Protein AF-A0A8J7TW93-F1 (afdb_monomer_lite)

Structure (mmCIF, N/CA/C/O backbone):
data_AF-A0A8J7TW93-F1
#
_entry.id   AF-A0A8J7TW93-F1
#
loop_
_atom_site.group_PDB
_atom_site.id
_atom_site.type_symbol
_atom_site.label_atom_id
_atom_site.label_alt_id
_atom_site.label_comp_id
_atom_site.label_asym_id
_atom_site.label_entity_id
_atom_site.label_seq_id
_atom_site.pdbx_PDB_ins_code
_atom_site.Cartn_x
_atom_site.Cartn_y
_atom_site.Cartn_z
_atom_site.occupancy
_atom_site.B_iso_or_equiv
_atom_site.auth_seq_id
_atom_site.auth_comp_id
_atom_site.auth_asym_id
_atom_site.auth_atom_id
_atom_site.pdbx_PDB_model_num
ATOM 1 N N . MET A 1 1 ? -2.757 2.454 27.140 1.00 33.72 1 MET A N 1
ATOM 2 C CA . MET A 1 1 ? -3.191 1.210 26.472 1.00 33.72 1 MET A CA 1
ATOM 3 C C . MET A 1 1 ? -3.341 1.547 24.999 1.00 33.72 1 MET A C 1
ATOM 5 O O . MET A 1 1 ? -4.195 2.361 24.679 1.00 33.72 1 MET A O 1
ATOM 9 N N . LEU A 1 2 ? -2.437 1.078 24.134 1.00 40.47 2 LEU A N 1
ATOM 10 C CA . LEU A 1 2 ? -2.591 1.286 22.690 1.00 40.47 2 LEU A CA 1
ATOM 11 C C . LEU A 1 2 ? -3.839 0.513 22.237 1.00 40.47 2 LEU A C 1
ATOM 13 O O . LEU A 1 2 ? -4.000 -0.623 22.691 1.00 40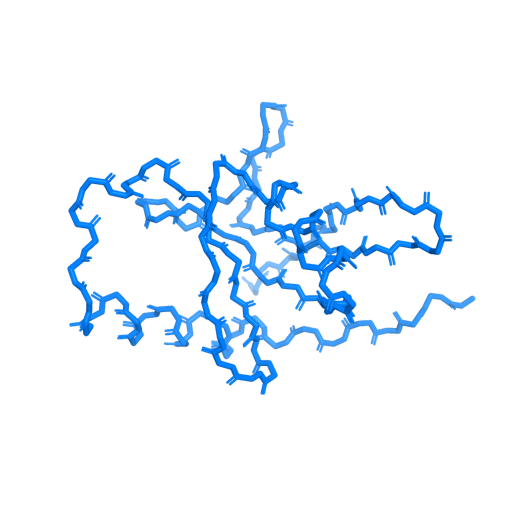.47 2 LEU A O 1
ATOM 17 N N . PRO A 1 3 ? -4.730 1.082 21.404 1.00 40.88 3 PRO A N 1
ATOM 18 C CA . PRO A 1 3 ? -5.799 0.294 20.810 1.00 40.88 3 PRO A CA 1
ATOM 19 C C . PRO A 1 3 ? -5.158 -0.878 20.063 1.00 40.88 3 PRO A C 1
ATOM 21 O O . PRO A 1 3 ? -4.228 -0.690 19.279 1.00 40.88 3 PRO A O 1
ATOM 24 N N . SER A 1 4 ? -5.613 -2.095 20.350 1.00 46.06 4 SER A N 1
ATOM 25 C CA . SER A 1 4 ? -5.199 -3.285 19.616 1.00 46.06 4 SER A CA 1
ATOM 26 C C . SER A 1 4 ? -5.717 -3.157 18.187 1.00 46.06 4 SER A C 1
ATOM 28 O O . SER A 1 4 ? -6.875 -3.451 17.902 1.00 46.06 4 SER A O 1
ATOM 30 N N . ILE A 1 5 ? -4.877 -2.640 17.295 1.00 57.09 5 ILE A N 1
ATOM 31 C CA . ILE A 1 5 ? -5.197 -2.508 15.878 1.00 57.09 5 ILE A CA 1
ATOM 32 C C . ILE A 1 5 ? -5.151 -3.907 15.274 1.00 57.09 5 ILE A C 1
ATOM 34 O O . ILE A 1 5 ? -4.083 -4.482 15.085 1.00 57.09 5 ILE A O 1
ATOM 38 N N . ASN A 1 6 ? -6.331 -4.467 15.020 1.00 63.19 6 ASN A N 1
ATOM 39 C CA . ASN A 1 6 ? -6.483 -5.750 14.351 1.00 63.19 6 ASN A CA 1
ATOM 40 C C . ASN A 1 6 ? -6.591 -5.504 12.839 1.00 63.19 6 ASN A C 1
ATOM 42 O O . ASN A 1 6 ? -7.681 -5.305 12.306 1.00 63.19 6 ASN A O 1
ATOM 46 N N . LEU A 1 7 ? -5.442 -5.417 12.166 1.00 72.00 7 LEU A N 1
ATOM 47 C CA . LEU A 1 7 ? -5.377 -5.372 10.707 1.00 72.00 7 LEU A CA 1
ATOM 48 C C . LEU A 1 7 ? -5.343 -6.810 10.175 1.00 72.00 7 LEU A C 1
ATOM 50 O O . LEU A 1 7 ? -4.364 -7.521 10.390 1.00 72.00 7 LEU A O 1
ATOM 54 N N . ASP A 1 8 ? -6.379 -7.219 9.442 1.00 84.50 8 ASP A N 1
ATOM 55 C CA . ASP A 1 8 ? -6.414 -8.525 8.776 1.00 84.50 8 ASP A CA 1
ATOM 56 C C . ASP A 1 8 ? -5.510 -8.515 7.530 1.00 84.50 8 ASP A C 1
ATOM 58 O O . ASP A 1 8 ? -5.902 -8.114 6.428 1.00 84.50 8 ASP A O 1
ATOM 62 N N . ILE A 1 9 ? -4.253 -8.916 7.728 1.00 81.25 9 ILE A N 1
ATOM 63 C CA . ILE A 1 9 ? -3.229 -8.934 6.677 1.00 81.25 9 ILE A CA 1
ATOM 64 C C . ILE A 1 9 ? -3.541 -9.961 5.600 1.00 81.25 9 ILE A C 1
ATOM 66 O O . ILE A 1 9 ? -3.309 -9.692 4.422 1.00 81.25 9 ILE A O 1
ATOM 70 N N . ASP A 1 10 ? -4.062 -11.125 5.973 1.00 85.69 10 ASP A N 1
ATOM 71 C CA . ASP A 1 10 ? -4.366 -12.170 5.001 1.00 85.69 10 ASP A CA 1
ATOM 72 C C . ASP A 1 10 ? -5.491 -11.724 4.073 1.00 85.69 10 ASP A C 1
ATOM 74 O O . ASP A 1 10 ? -5.423 -11.942 2.859 1.00 85.69 10 ASP A O 1
ATOM 78 N N . LYS A 1 11 ? -6.484 -11.007 4.606 1.00 90.12 11 LYS A N 1
ATOM 79 C CA . LYS A 1 11 ? -7.508 -10.362 3.790 1.00 90.12 11 LYS A CA 1
ATOM 80 C C . LYS A 1 11 ? -6.918 -9.287 2.878 1.00 90.12 11 LYS A C 1
ATOM 82 O O . LYS A 1 11 ? -7.219 -9.301 1.686 1.00 90.12 11 LYS A O 1
ATOM 87 N N . ALA A 1 12 ? -6.040 -8.414 3.377 1.00 87.94 12 ALA A N 1
ATOM 88 C CA . ALA A 1 12 ? -5.371 -7.407 2.544 1.00 87.94 12 ALA A CA 1
ATOM 89 C C . ALA A 1 12 ? -4.554 -8.039 1.398 1.00 87.94 12 ALA A C 1
ATOM 91 O O . ALA A 1 12 ? -4.613 -7.578 0.257 1.00 87.94 12 ALA A O 1
ATOM 92 N N . LYS A 1 13 ? -3.842 -9.140 1.668 1.00 87.94 13 LYS A N 1
ATOM 93 C CA . LYS A 1 13 ? -3.102 -9.906 0.653 1.00 87.94 13 LYS A CA 1
ATOM 94 C C . LYS A 1 13 ? -4.029 -10.482 -0.416 1.00 87.94 13 LYS A C 1
ATOM 96 O O . LYS A 1 13 ? -3.708 -10.391 -1.599 1.00 87.94 13 LYS A O 1
ATOM 101 N N . ARG A 1 14 ? -5.180 -11.040 -0.020 1.00 93.62 14 ARG A N 1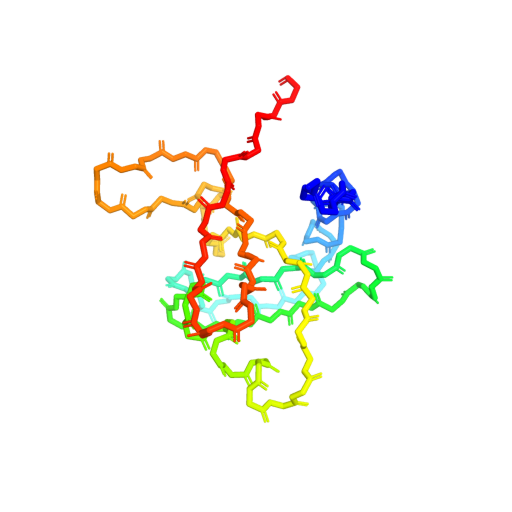
ATOM 102 C CA . ARG A 1 14 ? -6.191 -11.559 -0.959 1.00 93.62 14 ARG A CA 1
ATOM 103 C C . ARG A 1 14 ? -6.773 -10.451 -1.835 1.00 93.62 14 ARG A C 1
ATOM 105 O O . ARG A 1 14 ? -6.833 -10.635 -3.045 1.00 93.62 14 ARG A O 1
ATOM 112 N N . ILE A 1 15 ? -7.122 -9.306 -1.241 1.00 95.06 15 ILE A N 1
ATOM 113 C CA . ILE A 1 15 ? -7.614 -8.124 -1.968 1.00 95.06 15 ILE A CA 1
ATOM 114 C C . ILE A 1 15 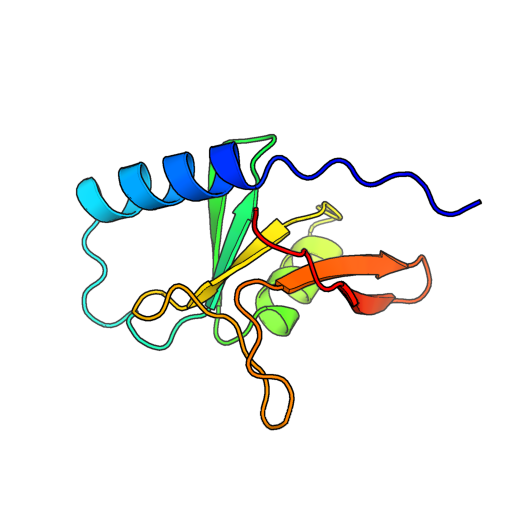? -6.597 -7.690 -3.021 1.00 95.06 15 ILE A C 1
ATOM 116 O O . ILE A 1 15 ? -6.954 -7.495 -4.178 1.00 95.06 15 ILE A O 1
ATOM 120 N N . TRP A 1 16 ? -5.319 -7.587 -2.650 1.00 94.25 16 TRP A N 1
ATOM 121 C CA . TRP A 1 16 ? -4.287 -7.218 -3.612 1.00 94.25 16 TRP A CA 1
ATOM 122 C C . TRP A 1 16 ? -4.124 -8.254 -4.730 1.00 94.25 16 TRP A C 1
ATOM 124 O O . TRP A 1 16 ? -4.064 -7.880 -5.896 1.00 94.25 16 TRP A O 1
ATOM 134 N N . ALA A 1 17 ? -4.086 -9.548 -4.400 1.00 93.56 17 ALA A N 1
ATOM 135 C CA . ALA A 1 17 ? -3.968 -10.608 -5.403 1.00 93.56 17 ALA A CA 1
ATOM 136 C C . ALA A 1 17 ? -5.151 -10.611 -6.389 1.00 93.56 17 ALA A C 1
ATOM 138 O O . ALA A 1 17 ? -5.000 -10.954 -7.558 1.00 93.56 17 ALA A O 1
ATOM 139 N N . GLU A 1 18 ? -6.344 -10.236 -5.934 1.00 96.44 18 GLU A N 1
ATOM 140 C CA . GLU A 1 18 ? -7.496 -10.028 -6.806 1.00 96.44 18 GLU A CA 1
ATOM 141 C C . GLU A 1 18 ? -7.362 -8.756 -7.650 1.00 96.44 18 GLU A C 1
ATOM 143 O O . GLU A 1 18 ? -7.587 -8.810 -8.857 1.00 96.44 18 GLU A O 1
ATOM 148 N N . TYR A 1 19 ? -6.932 -7.645 -7.049 1.00 95.88 19 TYR A N 1
ATOM 149 C CA . TYR A 1 19 ? -6.713 -6.383 -7.752 1.00 95.88 19 TYR A CA 1
ATOM 150 C C . TYR A 1 19 ? -5.707 -6.542 -8.898 1.00 95.88 19 TYR A C 1
ATOM 152 O O . TYR A 1 19 ? -6.007 -6.151 -10.022 1.00 95.88 19 TYR A O 1
ATOM 160 N N . GLU A 1 20 ? -4.562 -7.172 -8.626 1.00 94.25 20 GLU A N 1
ATOM 161 C CA . GLU A 1 20 ? -3.477 -7.408 -9.587 1.00 94.25 20 GLU A CA 1
ATOM 162 C C . GLU A 1 20 ? -3.925 -8.262 -10.781 1.00 94.25 20 GLU A C 1
ATOM 164 O O . GLU A 1 20 ? -3.508 -8.014 -11.906 1.00 94.25 20 GLU A O 1
ATOM 169 N N . ARG A 1 21 ? -4.825 -9.231 -10.572 1.00 94.56 21 ARG A N 1
ATOM 170 C CA . ARG A 1 21 ? -5.363 -10.058 -11.668 1.00 94.56 21 ARG A CA 1
ATOM 171 C C . ARG A 1 21 ? -6.343 -9.315 -12.570 1.00 94.56 21 ARG A C 1
ATOM 173 O O . ARG A 1 21 ? -6.512 -9.706 -13.720 1.00 94.56 21 ARG A O 1
ATOM 180 N N . ASN A 1 22 ? -7.007 -8.291 -12.041 1.00 96.56 22 ASN A N 1
ATOM 181 C CA . ASN A 1 22 ? -8.123 -7.621 -12.707 1.00 96.56 22 ASN A CA 1
ATOM 182 C C . ASN A 1 22 ? -7.760 -6.239 -13.274 1.00 96.56 22 ASN A C 1
ATOM 184 O O . ASN A 1 22 ? -8.600 -5.622 -13.925 1.00 96.56 22 ASN A O 1
ATOM 188 N N . HIS A 1 23 ? -6.546 -5.741 -13.027 1.00 94.12 23 HIS A N 1
ATOM 189 C CA . HIS A 1 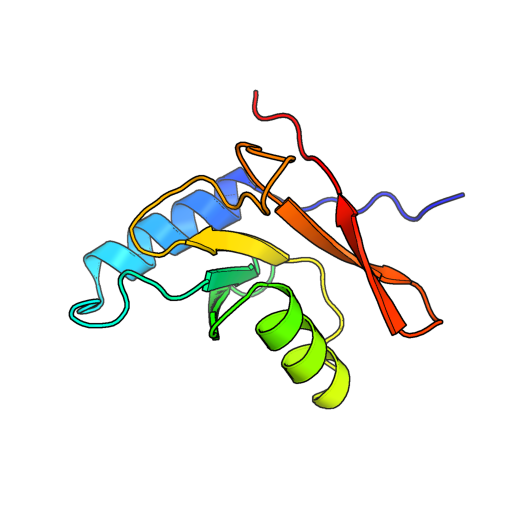23 ? -6.119 -4.405 -13.439 1.00 94.12 23 HIS A CA 1
ATOM 190 C C . HIS A 1 23 ? -4.770 -4.449 -14.147 1.00 94.12 23 HIS A C 1
ATOM 192 O O . HIS A 1 23 ? -3.863 -5.167 -13.734 1.00 94.12 23 HIS A O 1
ATOM 198 N N . ASP A 1 24 ? -4.625 -3.620 -15.178 1.00 94.00 24 ASP A N 1
ATOM 199 C CA . ASP A 1 24 ? -3.322 -3.347 -15.775 1.00 94.00 24 ASP A CA 1
ATOM 200 C C . ASP A 1 24 ? -2.507 -2.436 -14.842 1.00 94.00 24 ASP A C 1
ATOM 202 O O . ASP A 1 24 ? -2.963 -1.363 -14.433 1.00 94.00 24 ASP A O 1
ATOM 206 N N . LEU A 1 25 ? -1.313 -2.895 -14.471 1.00 94.06 25 LEU A N 1
ATOM 207 C CA . LEU A 1 25 ? -0.390 -2.202 -13.569 1.00 94.06 25 LEU A CA 1
ATOM 208 C C . LEU A 1 25 ? 0.873 -1.708 -14.286 1.00 94.06 25 LEU A C 1
ATOM 210 O O . LEU A 1 25 ? 1.800 -1.242 -13.617 1.00 94.06 25 LEU A O 1
ATOM 214 N N . ALA A 1 26 ? 0.918 -1.798 -15.617 1.00 93.31 26 ALA A N 1
ATOM 215 C CA . ALA A 1 26 ? 2.038 -1.303 -16.401 1.00 93.31 26 ALA A CA 1
ATOM 216 C C . ALA A 1 26 ? 2.303 0.188 -16.115 1.00 93.31 26 ALA A C 1
ATOM 218 O O . ALA A 1 26 ? 1.390 1.016 -16.096 1.00 93.31 26 ALA A O 1
ATOM 219 N N . GLY A 1 27 ? 3.567 0.534 -15.868 1.00 92.94 27 GLY A N 1
ATOM 220 C CA . GLY A 1 27 ? 4.002 1.895 -15.539 1.00 92.94 27 GLY A CA 1
ATOM 221 C C . GLY A 1 27 ? 3.831 2.289 -14.068 1.00 92.94 27 GLY A C 1
ATOM 222 O O . GLY A 1 27 ? 4.171 3.414 -13.700 1.00 92.94 27 GLY A O 1
ATOM 223 N N . ARG A 1 28 ? 3.319 1.392 -13.215 1.00 92.75 28 ARG A N 1
ATOM 224 C CA . ARG A 1 28 ? 3.099 1.634 -11.775 1.00 92.75 28 ARG A CA 1
ATOM 225 C C . ARG A 1 28 ? 4.036 0.829 -10.886 1.00 92.75 28 ARG A C 1
ATOM 227 O O . ARG A 1 28 ? 3.853 0.776 -9.675 1.00 92.75 28 ARG A O 1
ATOM 234 N N . GLU A 1 29 ? 5.049 0.194 -11.460 1.00 90.81 29 GLU A N 1
ATOM 235 C CA . GLU A 1 29 ? 5.900 -0.794 -10.797 1.00 90.81 29 GLU A CA 1
ATOM 236 C C . GLU A 1 29 ? 6.616 -0.216 -9.572 1.00 90.81 29 GLU A C 1
ATOM 238 O O . GLU A 1 29 ? 6.836 -0.925 -8.593 1.00 90.81 29 GLU A O 1
ATOM 243 N N . SER A 1 30 ? 6.943 1.079 -9.621 1.00 88.94 30 SER A N 1
ATOM 244 C CA . SER A 1 30 ? 7.619 1.809 -8.542 1.00 88.94 30 SER A CA 1
ATOM 245 C C . SER A 1 30 ? 6.662 2.518 -7.577 1.00 88.94 30 SER A C 1
ATOM 247 O O . SER A 1 30 ? 7.118 3.280 -6.728 1.00 88.94 30 SER A O 1
ATOM 249 N N . GLU A 1 31 ? 5.347 2.314 -7.690 1.00 93.06 31 GLU A N 1
ATOM 250 C CA . GLU A 1 31 ? 4.377 2.913 -6.773 1.00 93.06 31 GLU A CA 1
ATOM 251 C C . GLU A 1 31 ? 4.206 2.070 -5.505 1.00 93.06 31 GLU A C 1
ATOM 253 O O . GLU A 1 31 ? 4.192 0.833 -5.515 1.00 93.06 31 GLU A O 1
ATOM 258 N N . ALA A 1 32 ? 4.058 2.764 -4.381 1.00 91.06 32 ALA A N 1
ATOM 259 C CA . ALA A 1 32 ? 3.584 2.179 -3.146 1.00 91.06 32 ALA A CA 1
ATOM 260 C C . ALA A 1 32 ? 2.083 1.918 -3.254 1.00 91.06 32 ALA A C 1
ATOM 262 O O . ALA A 1 32 ? 1.338 2.695 -3.855 1.00 91.06 32 ALA A O 1
ATOM 263 N N . VAL A 1 33 ? 1.641 0.862 -2.587 1.00 92.88 33 VAL A N 1
ATOM 264 C CA . VAL A 1 33 ? 0.244 0.466 -2.490 1.00 92.88 33 VAL A CA 1
ATOM 265 C C . VAL A 1 33 ? -0.134 0.388 -1.024 1.00 92.88 33 VAL A C 1
ATOM 267 O O . VAL A 1 33 ? 0.549 -0.287 -0.259 1.00 92.88 33 VAL A O 1
ATOM 270 N N . GLY A 1 34 ? -1.215 1.055 -0.637 1.00 91.75 34 GLY A N 1
ATOM 271 C CA . GLY A 1 34 ? -1.892 0.867 0.640 1.00 91.75 34 GLY A CA 1
ATOM 272 C C . GLY A 1 34 ? -3.206 0.129 0.414 1.00 91.75 34 GLY A C 1
ATOM 273 O O . GLY A 1 34 ? -4.029 0.587 -0.372 1.00 91.75 34 GLY A O 1
ATOM 274 N N . ILE A 1 35 ? -3.404 -0.999 1.088 1.00 92.06 35 ILE A N 1
ATOM 275 C CA . ILE A 1 35 ? -4.624 -1.806 1.001 1.00 92.06 35 ILE A CA 1
ATOM 276 C C . ILE A 1 35 ? -5.384 -1.717 2.319 1.00 92.06 35 ILE A C 1
ATOM 278 O O . ILE A 1 35 ? -4.811 -1.952 3.387 1.00 92.06 35 ILE A O 1
ATOM 282 N N . ASP A 1 36 ? -6.675 -1.406 2.229 1.00 90.62 36 ASP A N 1
ATOM 283 C CA . ASP A 1 36 ? -7.592 -1.437 3.362 1.00 90.62 36 ASP A CA 1
ATOM 284 C C . ASP A 1 36 ? -8.344 -2.780 3.417 1.00 90.62 36 ASP A C 1
ATOM 286 O O . ASP A 1 36 ? -9.238 -3.017 2.599 1.00 90.62 36 ASP A O 1
ATOM 290 N N . PRO A 1 37 ? -8.050 -3.668 4.384 1.00 88.19 37 PRO A N 1
ATOM 291 C CA . PRO A 1 37 ? -8.783 -4.920 4.526 1.00 88.19 37 PRO A CA 1
ATOM 292 C C . PRO A 1 37 ? -10.230 -4.738 5.008 1.00 88.19 37 PRO A C 1
ATOM 294 O O . PRO A 1 37 ? -11.038 -5.657 4.849 1.00 88.19 37 PRO A O 1
ATOM 297 N N . ALA A 1 38 ? -10.590 -3.597 5.600 1.00 88.38 38 ALA A N 1
ATOM 298 C CA . ALA A 1 38 ? -11.955 -3.339 6.044 1.00 88.38 38 ALA A CA 1
AT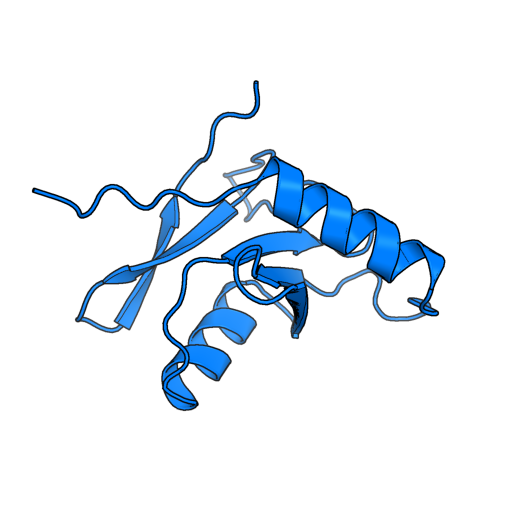OM 299 C C . ALA A 1 38 ? -12.881 -3.073 4.852 1.00 88.38 38 ALA A C 1
ATOM 301 O O . ALA A 1 38 ? -13.954 -3.674 4.778 1.00 88.38 38 ALA A O 1
ATOM 302 N N . THR A 1 39 ? -12.454 -2.232 3.905 1.00 91.06 39 THR A N 1
ATOM 303 C CA . THR A 1 39 ? -13.288 -1.812 2.765 1.00 91.06 39 THR A CA 1
ATOM 304 C C . THR A 1 39 ? -12.953 -2.495 1.444 1.00 91.06 39 THR A C 1
ATOM 306 O O . THR A 1 39 ? -13.789 -2.491 0.546 1.00 91.06 39 THR A O 1
ATOM 309 N N . GLY A 1 40 ? -11.765 -3.087 1.305 1.00 92.25 40 GLY A N 1
ATOM 310 C CA . GLY A 1 40 ? -11.285 -3.618 0.027 1.00 92.25 40 GLY A CA 1
ATOM 311 C C . GLY A 1 40 ? -10.637 -2.570 -0.880 1.00 92.25 40 GLY A C 1
ATOM 312 O O . GLY A 1 40 ? -10.277 -2.883 -2.011 1.00 92.25 40 GLY A O 1
ATOM 313 N N . GLU A 1 41 ? -10.485 -1.331 -0.416 1.00 94.44 4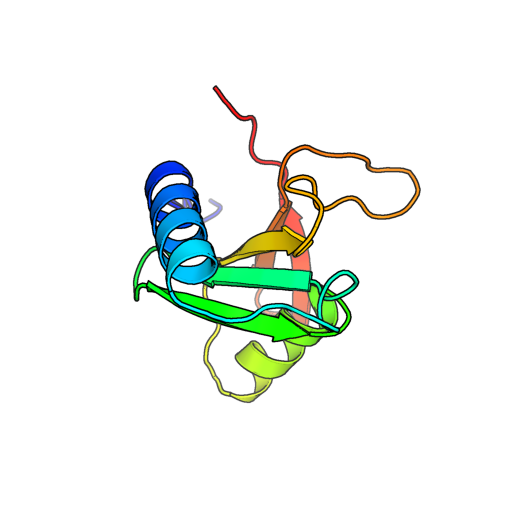1 GLU A N 1
ATOM 314 C CA . GLU A 1 41 ? -9.929 -0.254 -1.231 1.00 94.44 41 GLU A CA 1
ATOM 315 C C . GLU A 1 41 ? -8.409 -0.364 -1.383 1.00 94.44 41 GLU A C 1
ATOM 317 O O . GLU A 1 41 ? -7.685 -0.747 -0.459 1.00 94.44 41 GLU A O 1
ATOM 322 N N . VAL A 1 42 ? -7.932 0.028 -2.565 1.00 95.12 42 VAL A N 1
ATOM 323 C CA . VAL A 1 42 ? -6.519 0.018 -2.941 1.00 95.12 42 VAL A CA 1
ATOM 324 C C . VAL A 1 42 ? -6.099 1.437 -3.301 1.00 95.12 42 VAL A C 1
ATOM 326 O O . VAL A 1 42 ? -6.674 2.076 -4.181 1.00 95.12 42 VAL A O 1
ATOM 329 N N . PHE A 1 43 ? -5.079 1.934 -2.613 1.00 94.19 43 PHE A N 1
ATOM 330 C CA . PHE A 1 43 ? -4.549 3.278 -2.786 1.00 94.19 43 PHE A CA 1
ATOM 331 C C . PHE A 1 43 ? -3.133 3.216 -3.312 1.00 94.19 43 PHE A C 1
ATOM 333 O O . PHE A 1 43 ? -2.314 2.459 -2.804 1.00 94.19 43 PHE A O 1
ATOM 340 N N . PHE A 1 44 ? -2.823 4.095 -4.252 1.00 94.94 44 PHE A N 1
ATOM 341 C CA . PHE A 1 44 ? -1.484 4.216 -4.803 1.00 94.94 44 PHE A CA 1
ATOM 342 C C . PHE A 1 44 ? -0.862 5.570 -4.489 1.00 94.94 44 PHE A C 1
ATOM 344 O O . PHE A 1 44 ? -1.579 6.563 -4.280 1.00 94.94 44 PHE A O 1
ATOM 351 N N . GLY A 1 45 ? 0.467 5.604 -4.485 1.00 91.69 45 GLY A N 1
ATOM 352 C CA . GLY A 1 45 ? 1.258 6.823 -4.406 1.00 91.69 45 GLY A CA 1
ATOM 353 C C . GLY A 1 45 ? 2.757 6.545 -4.401 1.00 91.69 45 GLY A C 1
ATOM 354 O O . GLY A 1 45 ? 3.195 5.406 -4.320 1.00 91.69 45 GLY A O 1
ATOM 355 N N . GLU A 1 46 ? 3.561 7.604 -4.422 1.00 90.12 46 GLU A N 1
ATOM 356 C CA . GLU A 1 46 ? 5.032 7.512 -4.452 1.00 90.12 46 GLU A CA 1
ATOM 357 C C . GLU A 1 46 ? 5.631 6.860 -3.192 1.00 90.12 46 GLU A C 1
ATOM 359 O O . GLU A 1 46 ? 6.770 6.399 -3.184 1.00 90.12 46 GLU A O 1
ATOM 364 N N . SER A 1 47 ? 4.885 6.858 -2.085 1.00 85.56 47 SER A N 1
ATOM 365 C CA . SER A 1 47 ? 5.275 6.209 -0.835 1.00 85.56 47 SER A CA 1
ATOM 366 C C . SER A 1 47 ? 4.066 5.978 0.074 1.00 85.56 47 SER A C 1
ATOM 368 O O . SER A 1 47 ? 3.061 6.685 -0.017 1.00 85.56 47 SER A O 1
ATOM 370 N N . ALA A 1 48 ? 4.199 5.069 1.041 1.00 81.38 48 ALA A N 1
ATOM 371 C CA . ALA A 1 48 ? 3.243 4.887 2.132 1.00 81.38 48 ALA A CA 1
ATOM 372 C C . ALA A 1 48 ? 2.937 6.209 2.857 1.00 81.38 48 ALA A C 1
ATOM 374 O O . ALA A 1 48 ? 1.781 6.504 3.135 1.00 81.38 48 ALA A O 1
ATOM 375 N N . LYS A 1 49 ? 3.949 7.063 3.084 1.00 81.44 49 LYS A N 1
ATOM 376 C CA . LYS A 1 49 ? 3.750 8.383 3.703 1.00 81.44 49 LYS A CA 1
ATOM 377 C C . LYS A 1 49 ? 2.863 9.285 2.843 1.00 81.44 49 LYS A C 1
ATOM 379 O O . LYS A 1 49 ? 1.991 9.953 3.388 1.00 81.44 49 LYS A O 1
ATOM 384 N N . ALA A 1 50 ? 3.078 9.315 1.527 1.00 85.19 50 ALA A N 1
ATOM 385 C CA . ALA A 1 50 ? 2.253 10.109 0.618 1.00 85.19 50 ALA A CA 1
ATOM 386 C C . ALA A 1 50 ? 0.789 9.639 0.641 1.00 85.19 50 ALA A C 1
ATOM 388 O O . ALA A 1 50 ? -0.118 10.464 0.738 1.00 85.19 50 ALA A O 1
ATOM 389 N N . ILE A 1 51 ? 0.569 8.319 0.643 1.00 87.94 51 ILE A N 1
ATOM 390 C CA . ILE A 1 51 ? -0.764 7.714 0.748 1.00 87.94 51 ILE A CA 1
ATOM 391 C C . ILE A 1 51 ? -1.426 8.086 2.078 1.00 87.94 51 ILE A C 1
ATOM 393 O O . ILE A 1 51 ? -2.530 8.627 2.074 1.00 87.94 51 ILE A O 1
ATOM 397 N N . THR A 1 52 ? -0.753 7.858 3.210 1.00 82.06 52 THR A N 1
ATOM 398 C CA . THR A 1 52 ? -1.313 8.152 4.536 1.00 82.06 52 THR A CA 1
ATOM 399 C C . THR A 1 52 ? -1.615 9.637 4.701 1.00 82.06 52 THR A C 1
ATOM 401 O O . THR A 1 52 ? -2.705 9.983 5.139 1.00 82.06 52 THR A O 1
ATOM 404 N N . LEU A 1 53 ? -0.703 10.533 4.304 1.00 82.12 53 LEU A N 1
ATOM 405 C CA . LEU A 1 53 ? -0.938 11.978 4.400 1.00 82.12 53 LEU A CA 1
ATOM 406 C C . LEU A 1 53 ? -2.123 12.430 3.547 1.00 82.12 53 LEU A C 1
ATOM 408 O O . LEU A 1 53 ? -2.891 13.285 3.989 1.00 82.12 53 LEU A O 1
ATOM 412 N N . ARG A 1 54 ? -2.288 11.866 2.344 1.00 88.19 54 ARG A N 1
ATOM 413 C CA . ARG A 1 54 ? -3.470 12.129 1.516 1.00 88.19 54 ARG A CA 1
ATOM 414 C C . ARG A 1 54 ? -4.741 11.686 2.242 1.00 88.19 54 ARG A C 1
ATOM 416 O O . ARG A 1 54 ? -5.649 12.491 2.405 1.00 88.19 54 ARG A O 1
ATOM 423 N N . LEU A 1 55 ? -4.780 10.452 2.737 1.00 85.25 55 LEU A N 1
ATOM 424 C CA . LEU A 1 55 ? -5.965 9.902 3.399 1.00 85.25 55 LEU A CA 1
ATOM 425 C C . LEU A 1 55 ? -6.317 10.630 4.698 1.00 85.25 55 LEU A C 1
ATOM 427 O O . LEU A 1 55 ? -7.491 10.873 4.957 1.00 85.25 55 LEU A O 1
ATOM 431 N N . VAL A 1 56 ? -5.327 11.049 5.486 1.00 82.50 56 VAL A N 1
ATOM 432 C CA . VAL A 1 56 ? -5.556 11.872 6.684 1.00 82.50 56 VAL A CA 1
ATOM 433 C C . VAL A 1 56 ? -6.197 13.211 6.313 1.00 82.50 56 VAL A C 1
ATOM 435 O O . VAL A 1 56 ? -7.165 13.614 6.953 1.00 82.50 56 VAL A O 1
ATOM 438 N N . ARG A 1 57 ? -5.725 13.877 5.250 1.00 83.44 57 ARG A N 1
ATOM 439 C CA . ARG A 1 57 ? -6.338 15.126 4.753 1.00 83.44 57 ARG A CA 1
ATOM 440 C C . ARG A 1 57 ? -7.778 14.929 4.279 1.00 83.44 57 ARG A C 1
ATOM 442 O O . ARG A 1 57 ? -8.579 15.846 4.397 1.00 83.44 57 ARG A O 1
ATOM 449 N N . GLU A 1 58 ? -8.107 13.740 3.783 1.00 86.69 58 GLU A N 1
ATOM 450 C CA . GLU A 1 58 ? -9.466 13.342 3.396 1.00 86.69 58 GLU A CA 1
ATOM 451 C C . GLU A 1 58 ? -10.330 12.888 4.592 1.00 86.69 58 GLU A C 1
ATOM 453 O O . GLU A 1 58 ? -11.468 12.464 4.403 1.00 86.69 58 GLU A O 1
ATOM 458 N N . GLY A 1 59 ? -9.811 12.930 5.826 1.00 82.62 59 GLY A N 1
ATOM 459 C CA . GLY A 1 59 ? -10.514 12.446 7.020 1.00 82.62 59 GLY A CA 1
ATOM 460 C C . GLY A 1 59 ? -10.602 10.917 7.114 1.00 82.62 59 GLY A C 1
ATOM 461 O O . GLY A 1 59 ? -11.365 10.379 7.912 1.00 82.62 59 GLY A O 1
ATOM 462 N N . ARG A 1 60 ? -9.820 10.189 6.312 1.00 82.75 60 ARG A N 1
ATOM 463 C CA . ARG A 1 60 ? -9.821 8.723 6.196 1.00 82.75 60 ARG A CA 1
ATOM 464 C C . ARG A 1 60 ? -8.656 8.111 6.970 1.00 82.75 60 ARG A C 1
ATOM 466 O O . ARG A 1 60 ? -7.835 7.391 6.407 1.00 82.75 60 ARG A O 1
ATOM 473 N N . ASN A 1 61 ? -8.585 8.394 8.267 1.00 75.06 61 ASN A N 1
ATOM 474 C CA . ASN A 1 61 ? -7.539 7.850 9.128 1.00 75.06 61 ASN A CA 1
ATOM 475 C C . ASN A 1 61 ? -7.848 6.393 9.506 1.00 75.06 61 ASN A C 1
ATOM 477 O O . ASN A 1 61 ? -8.663 6.129 10.389 1.00 75.06 61 ASN A O 1
ATOM 481 N N . ARG A 1 62 ? -7.233 5.444 8.798 1.00 75.25 62 ARG A N 1
ATOM 482 C CA . ARG A 1 62 ? -7.447 4.009 8.996 1.00 75.25 62 ARG A CA 1
ATOM 483 C C . ARG A 1 62 ? -6.153 3.223 8.760 1.00 75.25 62 ARG A C 1
ATOM 485 O O . ARG A 1 62 ? -5.321 3.662 7.964 1.00 75.25 62 ARG A O 1
ATOM 492 N N . PRO A 1 63 ? -5.977 2.075 9.431 1.00 78.12 63 PRO A N 1
ATOM 493 C CA . PRO A 1 63 ? -4.790 1.253 9.262 1.00 78.12 63 PRO A CA 1
ATOM 494 C C . PRO A 1 63 ? -4.781 0.612 7.868 1.00 78.12 63 PRO A C 1
ATOM 496 O O . PRO A 1 63 ? -5.779 0.044 7.431 1.00 78.12 63 PRO A O 1
ATOM 499 N N . LEU A 1 64 ? -3.643 0.697 7.180 1.00 83.56 64 LEU A N 1
ATOM 500 C CA . LEU A 1 64 ? -3.447 0.123 5.848 1.00 83.56 64 LEU A CA 1
ATOM 501 C C . LEU A 1 64 ? -2.260 -0.833 5.829 1.00 83.56 64 LEU A C 1
ATOM 503 O O . LEU A 1 64 ? -1.232 -0.579 6.459 1.00 83.56 64 LEU A O 1
ATOM 507 N N . TYR A 1 65 ? -2.386 -1.888 5.034 1.00 85.56 65 TYR A N 1
ATOM 508 C CA . TYR A 1 65 ? -1.285 -2.775 4.681 1.00 85.56 65 TYR A CA 1
ATOM 509 C C . TYR A 1 65 ? -0.520 -2.203 3.483 1.00 85.56 65 TYR A C 1
ATOM 511 O O . TYR A 1 65 ? -1.126 -1.967 2.437 1.00 85.56 65 TYR A O 1
ATOM 519 N N . PHE A 1 66 ? 0.796 -1.998 3.616 1.00 86.44 66 PHE A N 1
ATOM 520 C CA . PHE A 1 66 ? 1.623 -1.454 2.536 1.00 86.44 66 PHE A CA 1
ATOM 521 C C . PHE A 1 66 ? 2.541 -2.481 1.870 1.00 86.44 66 PHE A C 1
ATOM 523 O O . PHE A 1 66 ? 3.193 -3.282 2.544 1.00 86.44 66 PHE A O 1
ATOM 530 N N . ARG A 1 67 ? 2.644 -2.375 0.541 1.00 88.31 67 ARG A N 1
ATOM 531 C CA . ARG A 1 67 ? 3.606 -3.068 -0.340 1.00 88.31 67 ARG A CA 1
ATOM 532 C C . ARG A 1 67 ? 4.000 -2.165 -1.511 1.00 88.31 67 ARG A C 1
ATOM 534 O O . ARG A 1 67 ? 3.357 -1.142 -1.728 1.00 88.31 67 ARG A O 1
ATOM 541 N N . TRP A 1 68 ? 5.031 -2.520 -2.269 1.00 88.56 68 TRP A N 1
ATOM 542 C CA . TRP A 1 68 ? 5.208 -1.963 -3.615 1.00 88.56 68 TRP A CA 1
ATOM 543 C C . TRP A 1 68 ? 4.373 -2.768 -4.610 1.00 88.56 68 TRP A C 1
ATOM 545 O O . TRP A 1 68 ? 4.026 -3.927 -4.350 1.00 88.56 68 TRP A O 1
ATOM 555 N N . VAL A 1 69 ? 4.068 -2.179 -5.763 1.00 89.69 69 VAL A N 1
ATOM 556 C CA . VAL A 1 69 ? 3.397 -2.898 -6.854 1.00 89.69 69 VAL A CA 1
ATOM 557 C C . VAL A 1 69 ? 4.209 -4.136 -7.246 1.00 89.69 69 VAL A C 1
ATOM 559 O O . VAL A 1 69 ? 3.727 -5.259 -7.103 1.00 89.69 69 VAL A O 1
ATOM 562 N N . ASN A 1 70 ? 5.477 -3.952 -7.617 1.00 87.12 70 ASN A N 1
ATOM 563 C CA . ASN A 1 70 ? 6.347 -5.035 -8.086 1.00 87.12 70 ASN A CA 1
ATOM 564 C C . ASN A 1 70 ? 7.062 -5.823 -6.973 1.00 87.12 70 ASN A C 1
ATOM 566 O O . ASN A 1 70 ? 7.757 -6.796 -7.261 1.00 87.12 70 ASN A O 1
ATOM 570 N N . ASN A 1 71 ? 6.932 -5.406 -5.710 1.00 80.19 71 ASN A N 1
ATOM 571 C CA . ASN A 1 71 ? 7.615 -6.038 -4.589 1.00 80.19 71 ASN A CA 1
ATOM 572 C C . ASN A 1 71 ? 6.672 -6.139 -3.378 1.00 80.19 71 ASN A C 1
ATOM 574 O O . ASN A 1 71 ? 6.240 -5.111 -2.848 1.00 80.19 71 ASN A O 1
ATOM 578 N N . PRO A 1 72 ? 6.361 -7.356 -2.892 1.00 74.75 72 PRO A N 1
ATOM 579 C CA . PRO A 1 72 ? 5.482 -7.534 -1.736 1.00 74.75 72 PRO A CA 1
ATOM 580 C C . PRO A 1 72 ? 6.047 -6.927 -0.440 1.00 74.75 72 PRO A C 1
ATOM 582 O O . PRO A 1 72 ? 5.296 -6.765 0.521 1.00 74.75 72 PRO A O 1
ATOM 585 N N . ILE A 1 73 ? 7.339 -6.578 -0.428 1.00 68.06 73 ILE A N 1
ATOM 586 C CA . ILE A 1 73 ? 8.082 -6.047 0.712 1.00 68.06 73 ILE A CA 1
ATOM 587 C C . ILE A 1 73 ? 8.148 -4.524 0.656 1.00 68.06 73 ILE A C 1
ATOM 589 O O . ILE A 1 73 ? 8.859 -3.961 -0.174 1.00 68.06 73 ILE A O 1
ATOM 593 N N . TYR A 1 74 ? 7.484 -3.839 1.591 1.00 65.75 74 TYR A N 1
ATOM 594 C CA . TYR A 1 74 ? 7.614 -2.387 1.743 1.00 65.75 74 TYR A CA 1
ATOM 595 C C . TYR A 1 74 ? 8.721 -2.020 2.742 1.00 65.75 74 TYR A C 1
ATOM 597 O O . TYR A 1 74 ? 8.489 -1.905 3.947 1.00 65.75 74 TYR A O 1
ATOM 605 N N . GLY A 1 75 ? 9.939 -1.806 2.239 1.00 57.88 75 GLY A N 1
ATOM 606 C CA . GLY A 1 75 ? 11.080 -1.350 3.039 1.00 57.88 75 GLY A CA 1
ATOM 607 C C . GLY A 1 75 ? 11.489 0.100 2.760 1.00 57.88 75 GLY A C 1
ATOM 608 O O . GLY A 1 75 ? 11.523 0.534 1.611 1.00 57.88 75 GLY A O 1
ATOM 609 N N . ARG A 1 76 ? 11.876 0.848 3.802 1.00 47.78 76 ARG A N 1
ATOM 610 C CA . ARG A 1 76 ? 12.666 2.095 3.672 1.00 47.78 76 ARG A CA 1
ATOM 611 C C . ARG A 1 76 ? 14.139 1.749 3.922 1.00 47.78 76 ARG A C 1
ATOM 613 O O . ARG A 1 76 ? 14.410 0.838 4.696 1.00 47.78 76 ARG A O 1
ATOM 620 N N . LYS A 1 77 ? 15.097 2.456 3.303 1.00 39.22 77 LYS A N 1
ATOM 621 C CA . LYS A 1 77 ? 16.553 2.245 3.494 1.00 39.22 77 LYS A CA 1
ATOM 622 C C . LYS A 1 77 ? 16.897 2.018 4.982 1.00 39.22 77 LYS A C 1
ATOM 624 O O . LYS A 1 77 ? 16.608 2.879 5.807 1.00 39.22 77 LYS A O 1
ATOM 629 N N . GLY A 1 78 ? 17.483 0.858 5.303 1.00 41.69 78 GLY A N 1
ATOM 630 C CA . GLY A 1 78 ? 17.823 0.425 6.672 1.00 41.69 78 GLY A CA 1
ATOM 631 C C . GLY A 1 78 ? 16.760 -0.421 7.394 1.00 41.69 78 GLY A C 1
ATOM 632 O O . GLY A 1 78 ? 17.032 -0.953 8.464 1.00 41.69 78 GLY A O 1
ATOM 633 N N . LEU A 1 79 ? 15.567 -0.579 6.815 1.00 44.28 79 LEU A N 1
ATOM 634 C CA . LEU A 1 79 ? 14.441 -1.362 7.331 1.00 44.28 79 LEU A CA 1
ATOM 635 C C . LEU A 1 79 ? 13.793 -2.114 6.155 1.00 44.28 79 LEU A C 1
ATOM 637 O O . LEU A 1 79 ? 12.692 -1.778 5.724 1.00 44.28 79 LEU A O 1
ATOM 641 N N . LEU A 1 80 ? 14.500 -3.105 5.601 1.00 40.34 80 LEU A N 1
ATOM 642 C CA . LEU A 1 80 ? 13.889 -4.119 4.734 1.00 40.34 80 LEU A CA 1
ATOM 643 C C . LEU A 1 80 ? 12.971 -4.964 5.625 1.00 40.34 80 LEU A C 1
ATOM 645 O O . LEU A 1 80 ? 13.453 -5.596 6.564 1.00 40.34 80 LEU A O 1
ATOM 649 N N . LYS A 1 81 ? 11.656 -4.893 5.418 1.00 54.12 81 LYS A N 1
ATOM 650 C CA . LYS A 1 81 ? 10.674 -5.597 6.249 1.00 54.12 81 LYS A CA 1
ATOM 651 C C . LYS A 1 81 ? 9.539 -6.088 5.385 1.00 54.12 81 LYS A C 1
ATOM 653 O O . LYS A 1 81 ? 9.055 -5.324 4.554 1.00 54.12 81 LYS A O 1
ATOM 658 N N . ASP A 1 82 ? 9.118 -7.322 5.642 1.00 47.53 82 ASP A N 1
ATOM 659 C CA . ASP A 1 82 ? 8.142 -8.035 4.823 1.00 47.53 82 ASP A CA 1
ATOM 660 C C . ASP A 1 82 ? 6.903 -7.185 4.565 1.00 47.53 82 ASP A C 1
ATOM 662 O O . ASP A 1 82 ? 6.496 -7.090 3.420 1.00 47.53 82 ASP A O 1
ATOM 666 N N . HIS A 1 83 ? 6.390 -6.453 5.566 1.00 51.75 83 HIS A N 1
ATOM 667 C CA . HIS A 1 83 ? 5.241 -5.551 5.435 1.00 51.75 83 HIS A CA 1
ATOM 668 C C . HIS A 1 83 ? 5.337 -4.355 6.399 1.00 51.75 83 HIS A C 1
ATOM 670 O O . HIS A 1 83 ? 5.974 -4.442 7.457 1.00 51.75 83 HIS A O 1
ATOM 676 N N . ALA A 1 84 ? 4.666 -3.248 6.067 1.00 54.66 84 ALA A N 1
ATOM 677 C CA . ALA A 1 84 ? 4.572 -2.072 6.929 1.00 54.66 84 ALA A CA 1
ATOM 678 C C . ALA A 1 84 ? 3.107 -1.668 7.144 1.00 54.66 84 ALA A C 1
ATOM 680 O O . ALA A 1 84 ? 2.327 -1.636 6.194 1.00 54.66 84 ALA A O 1
ATOM 681 N N . LEU A 1 85 ? 2.742 -1.363 8.390 1.00 56.16 85 LEU A N 1
ATOM 682 C CA . LEU A 1 85 ? 1.428 -0.848 8.774 1.00 56.16 85 LEU A CA 1
ATOM 683 C C . LEU A 1 85 ? 1.561 0.629 9.141 1.00 56.16 85 LEU A C 1
ATOM 685 O O . LEU A 1 85 ? 2.286 0.926 10.080 1.00 56.16 85 LEU A O 1
ATOM 689 N N . ALA A 1 86 ? 0.876 1.542 8.451 1.00 54.53 86 ALA A N 1
ATOM 690 C CA . ALA A 1 86 ? 0.844 2.947 8.869 1.00 54.53 86 ALA A CA 1
ATOM 691 C C . ALA A 1 86 ? -0.287 3.182 9.871 1.00 54.53 86 ALA A C 1
ATOM 693 O O . ALA A 1 86 ? -1.448 2.908 9.562 1.00 54.53 86 ALA A O 1
ATOM 694 N N . ILE A 1 87 ? 0.051 3.715 11.042 1.00 53.66 87 ILE A N 1
ATOM 695 C CA . ILE A 1 87 ? -0.907 4.167 12.054 1.00 53.66 87 ILE A CA 1
ATOM 696 C C . ILE A 1 87 ? -0.590 5.625 12.356 1.00 53.66 87 ILE A C 1
ATOM 698 O O . ILE A 1 87 ? 0.561 5.958 12.639 1.00 53.66 87 ILE A O 1
ATOM 702 N N . ASP A 1 88 ? -1.599 6.490 12.255 1.00 48.09 88 ASP A N 1
ATOM 703 C CA . ASP A 1 88 ? -1.485 7.875 12.700 1.00 48.09 88 ASP A CA 1
ATOM 704 C C . ASP A 1 88 ? -1.870 7.960 14.178 1.00 48.09 88 ASP A C 1
ATOM 706 O O . ASP A 1 88 ? -2.984 7.610 14.581 1.00 48.09 88 ASP A O 1
ATOM 710 N N . PHE A 1 89 ? -0.924 8.419 14.989 1.00 46.53 89 PHE A N 1
ATOM 711 C CA . PHE A 1 89 ? -1.202 8.898 16.337 1.00 46.53 89 PHE A CA 1
ATOM 712 C C . PHE A 1 89 ? -1.755 10.328 16.247 1.00 46.53 89 PHE A C 1
ATOM 714 O O . PHE A 1 89 ? -1.424 11.021 15.291 1.00 46.53 89 PHE A O 1
ATOM 721 N N . PRO A 1 90 ? -2.541 10.825 17.223 1.00 38.03 90 PRO A N 1
ATOM 722 C CA . PRO A 1 90 ? -3.238 12.125 17.160 1.00 38.03 90 PRO A CA 1
ATOM 723 C C . PRO A 1 90 ? -2.358 13.399 17.028 1.00 38.03 90 PRO A C 1
ATOM 725 O O . PRO A 1 90 ? -2.823 14.497 17.309 1.00 38.03 90 PRO A O 1
ATOM 728 N N . ALA A 1 91 ? -1.106 13.290 16.581 1.00 41.28 91 ALA A N 1
ATOM 729 C CA . ALA A 1 91 ? -0.163 14.379 16.350 1.00 41.28 91 ALA A CA 1
ATOM 730 C C . ALA A 1 91 ? 0.429 14.412 14.918 1.00 41.28 91 ALA A C 1
ATOM 732 O O . ALA A 1 91 ? 1.417 15.110 14.695 1.00 41.28 91 ALA A O 1
ATOM 733 N N . GLY A 1 92 ? -0.135 13.684 13.942 1.00 43.06 92 GLY A N 1
ATOM 734 C CA . GLY A 1 92 ? 0.368 13.688 12.558 1.00 43.06 92 GLY A CA 1
ATOM 735 C C . GLY A 1 92 ? 1.660 12.884 12.369 1.00 43.06 92 GLY A C 1
ATOM 736 O O . GLY A 1 92 ? 2.432 13.130 11.433 1.00 43.06 92 GLY A O 1
ATOM 737 N N . THR A 1 93 ? 1.909 11.933 13.269 1.00 45.50 93 THR A N 1
ATOM 738 C CA . THR A 1 93 ? 3.046 11.015 13.203 1.00 45.50 93 THR A CA 1
ATOM 739 C C . THR A 1 93 ? 2.573 9.706 12.599 1.00 45.50 93 THR A C 1
ATOM 741 O O . THR A 1 93 ? 1.854 8.940 13.236 1.00 45.50 93 THR A O 1
ATOM 744 N N . VAL A 1 94 ? 3.040 9.433 11.380 1.00 52.47 94 VAL A N 1
ATOM 745 C CA . VAL A 1 94 ? 2.852 8.139 10.725 1.00 52.47 94 VAL A CA 1
ATOM 746 C C . VAL A 1 94 ? 3.922 7.177 11.226 1.00 52.47 94 VAL A C 1
ATOM 748 O O . VAL A 1 94 ? 5.077 7.256 10.796 1.00 52.47 94 VAL A O 1
ATOM 751 N N . GLU A 1 95 ? 3.547 6.258 12.110 1.00 55.44 95 GLU A N 1
ATOM 752 C CA . GLU A 1 95 ? 4.426 5.154 12.484 1.00 55.44 95 GLU A CA 1
ATOM 753 C C . GLU A 1 95 ? 4.176 3.949 11.587 1.00 55.44 95 GLU A C 1
ATOM 755 O O . GLU A 1 95 ? 3.044 3.496 11.423 1.00 55.44 95 GLU A O 1
ATOM 760 N N . LEU A 1 96 ? 5.260 3.425 11.008 1.00 57.62 96 LEU A N 1
ATOM 761 C CA . LEU A 1 96 ? 5.249 2.147 10.311 1.00 57.62 96 LEU A CA 1
ATOM 762 C C . LEU A 1 96 ? 5.505 1.033 11.327 1.00 57.62 96 LEU A C 1
ATOM 764 O O . LEU A 1 96 ? 6.656 0.755 11.681 1.00 57.62 96 LEU A O 1
ATOM 768 N N . ILE A 1 97 ? 4.438 0.398 11.801 1.00 55.41 97 ILE A N 1
ATOM 769 C CA . ILE A 1 97 ? 4.534 -0.721 12.735 1.00 55.41 97 ILE A CA 1
ATOM 770 C C . ILE A 1 97 ? 4.897 -1.992 11.961 1.00 55.41 97 ILE A C 1
ATOM 772 O O . ILE A 1 97 ? 4.343 -2.290 10.899 1.00 55.41 97 ILE A O 1
ATOM 776 N N . ARG A 1 98 ? 5.873 -2.737 12.496 1.00 56.16 98 ARG A N 1
ATOM 777 C CA . ARG A 1 98 ? 6.235 -4.071 12.004 1.00 56.16 98 ARG A CA 1
ATOM 778 C C . ARG A 1 98 ? 5.059 -4.999 12.261 1.00 56.16 98 ARG A C 1
ATOM 780 O O . ARG A 1 98 ? 4.664 -5.144 13.414 1.00 56.16 98 ARG A O 1
ATOM 787 N N . VAL A 1 99 ? 4.614 -5.713 11.236 1.00 49.75 99 VAL A N 1
ATOM 788 C CA . VAL A 1 99 ? 3.816 -6.915 11.464 1.00 49.75 99 VAL A CA 1
ATOM 789 C C . VAL A 1 99 ? 4.685 -8.120 11.150 1.00 49.75 99 VAL A C 1
ATOM 791 O O . VAL A 1 99 ? 5.309 -8.174 10.091 1.00 49.75 99 VAL A O 1
ATOM 794 N N . GLN A 1 100 ? 4.836 -9.023 12.120 1.00 41.53 100 GLN A N 1
ATOM 795 C CA . GLN A 1 100 ? 5.458 -10.313 11.845 1.00 41.53 100 GLN A CA 1
ATOM 796 C C . GLN A 1 100 ? 4.475 -11.091 10.972 1.00 41.53 100 GLN A C 1
ATOM 798 O O . GLN A 1 100 ? 3.309 -11.226 11.341 1.00 41.53 100 GLN A O 1
ATOM 803 N N . GLY A 1 101 ? 4.922 -11.519 9.791 1.00 42.66 101 GLY A N 1
ATOM 804 C CA . GLY A 1 101 ? 4.209 -12.568 9.071 1.00 42.66 101 GLY A CA 1
ATOM 805 C C . GLY A 1 101 ? 4.203 -13.857 9.904 1.00 42.66 101 GLY A C 1
ATOM 806 O O . GLY A 1 101 ? 5.036 -13.973 10.810 1.00 42.66 101 GLY A O 1
ATOM 807 N N . PRO A 1 102 ? 3.258 -14.776 9.646 1.00 43.19 102 PRO A N 1
ATOM 808 C CA . PRO A 1 102 ? 3.320 -16.122 10.208 1.00 43.19 102 PRO A CA 1
ATOM 809 C C . PRO A 1 102 ? 4.650 -16.815 9.881 1.00 43.19 102 PRO A C 1
ATOM 811 O O . PRO A 1 102 ? 5.226 -16.515 8.808 1.00 43.19 102 PRO A O 1
#

Foldseek 3Di:
DPPPQDQPVVLQVVLLVVVLVPDDCPPQQQWKWWAHSVPSDIDTDNAPLVRQVVCVVVVNQHKTKMDGPNGCFRDDVPGGANIWIFHDDPPSDTDTDGDDDD

Radius of gyration: 12.98 Å; chains: 1; bounding box: 31×31×43 Å

Sequence (102 aa):
MLPSINLDIDKAKRIWAEYERNHDLAGRESEAVGIDPATGEVFFGESAKAITLRLVREGRNRPLYFRWVNNPIYGRKGLLKDHALAIDFPAGTVELIRVQGP

pLDDT: mean 74.53, std 19.8, range [33.72, 96.56]

Secondary structure (DSSP, 8-state):
--------HHHHHHHHHHHHHHS--TT-TT-EEEE-TTT--EEEESSHHHHHHHHHHTT----EEEEESS-S---BTTB--S-EEEEEETTTEEEEEE----